Protein AF-A0A095ZRB4-F1 (afdb_monomer_lite)

Radius of gyration: 16.29 Å; chains: 1; bounding box: 43×30×40 Å

Foldseek 3Di:
DAQVVLLVLVLVCLCPVLVQPPVQKDAQQALCVQPNPDGDTFGIFGWDQDPVRDTAGAETEDEHALPDDPDPVVVVVCVVVVVSCCVRRVYQKYWYDPNPDIWIQGPVRDTDDPPDDDHHPVVSVVVVVVVVVVVVVVCVVVVVCVPPPPD

Sequence (151 aa):
MSKELVKDRVVEYLVEELGVPEDMVEIDTPLSEYEEGVEGTIDITVTAEDEEGLLLPLMVVVCLDDDIELNEEVVEGQMDFLELVDDTTHVGRMILTNGDQMMYADWNGTELEDEEALPNYKQMLEEYKANEKEYHEYLAAHPEYEEEHNH

pLDDT: mean 89.43, std 12.24, range [32.09, 98.56]

Secondary structure (DSSP, 8-state):
--HHHHHHHHHHHHHHTS---GGGEEEEEEGGGTSTT---EEEEEEEEE-TTS-EEEEEEEEE--TTS---HHHHHHHHHHHHHHHHHH--SEEEEE-SSSEEEEETT-PPPPTTPPPPPHHHHHHHHHHHHHHHHHHHHH-GGGTTSS--

Structure (mmCIF, N/CA/C/O backbone):
data_AF-A0A095ZRB4-F1
#
_entry.id   AF-A0A095ZRB4-F1
#
loop_
_atom_site.group_PDB
_atom_site.id
_atom_site.type_symbol
_atom_site.label_atom_id
_atom_site.label_alt_id
_atom_site.label_comp_id
_atom_site.label_asym_id
_atom_site.label_entity_id
_atom_site.label_seq_id
_atom_site.pdbx_PDB_ins_code
_atom_site.Cartn_x
_atom_site.Cartn_y
_atom_site.Cartn_z
_atom_site.occupancy
_atom_site.B_iso_or_equiv
_atom_site.auth_seq_id
_atom_site.auth_comp_id
_atom_site.auth_asym_id
_atom_site.auth_atom_id
_atom_site.pdbx_PDB_model_num
ATOM 1 N N . MET A 1 1 ? -15.656 -4.042 13.407 1.00 74.25 1 MET A N 1
ATOM 2 C CA . MET A 1 1 ? -14.647 -4.949 12.841 1.00 74.25 1 MET A CA 1
ATOM 3 C C . MET A 1 1 ? -13.310 -4.299 13.088 1.00 74.25 1 MET A C 1
ATOM 5 O O . MET A 1 1 ? -13.144 -3.128 12.795 1.00 74.25 1 MET A O 1
ATOM 9 N N . SER A 1 2 ? -12.381 -5.033 13.692 1.00 91.50 2 SER A N 1
ATOM 10 C CA . SER A 1 2 ? -11.027 -4.513 13.868 1.00 91.50 2 SER A CA 1
ATOM 11 C C . SER A 1 2 ? -10.362 -4.286 12.514 1.00 91.50 2 SER A C 1
ATOM 13 O O . SER A 1 2 ? -10.678 -4.994 11.557 1.00 91.50 2 SER A O 1
ATOM 15 N N . LYS A 1 3 ? -9.368 -3.406 12.478 1.00 94.25 3 LYS A N 1
ATOM 16 C CA . LYS A 1 3 ? -8.464 -3.183 11.349 1.00 94.25 3 LYS A CA 1
ATOM 17 C C . LYS A 1 3 ? -7.965 -4.486 10.713 1.00 94.25 3 LYS A C 1
ATOM 19 O O . LYS A 1 3 ? -7.987 -4.615 9.501 1.00 94.25 3 LYS A O 1
ATOM 24 N N . GLU A 1 4 ? -7.615 -5.494 11.513 1.00 96.19 4 GLU A N 1
ATOM 25 C CA . GLU A 1 4 ? -7.213 -6.819 11.002 1.00 96.19 4 GLU A CA 1
ATOM 26 C C . GLU A 1 4 ? -8.300 -7.511 10.160 1.00 96.19 4 GLU A C 1
ATOM 28 O O . GLU A 1 4 ? -8.008 -8.097 9.127 1.00 96.19 4 GLU A O 1
ATOM 33 N N . LEU A 1 5 ? -9.575 -7.394 10.544 1.00 95.38 5 LEU A N 1
ATOM 34 C CA . LEU A 1 5 ? -10.678 -7.956 9.756 1.00 95.38 5 LEU A CA 1
ATOM 35 C C . LEU A 1 5 ? -10.962 -7.126 8.499 1.00 95.38 5 LEU A C 1
ATOM 37 O O . LEU A 1 5 ? -11.442 -7.670 7.506 1.00 95.38 5 LEU A O 1
ATOM 41 N N . VAL A 1 6 ? -10.703 -5.815 8.544 1.00 97.06 6 VAL A N 1
ATOM 42 C CA . VAL A 1 6 ? -10.744 -4.955 7.354 1.00 97.06 6 VAL A CA 1
ATOM 43 C C . VAL A 1 6 ? -9.645 -5.381 6.382 1.00 97.06 6 VAL A C 1
ATOM 45 O O . VAL A 1 6 ? -9.954 -5.628 5.220 1.00 97.06 6 VAL A O 1
ATOM 48 N N . LYS A 1 7 ? -8.410 -5.573 6.865 1.00 97.56 7 LYS A N 1
ATOM 49 C CA . LYS A 1 7 ? -7.283 -6.088 6.074 1.00 97.56 7 LYS A CA 1
ATOM 50 C C . LYS A 1 7 ? -7.635 -7.408 5.387 1.00 97.56 7 LYS A C 1
ATOM 52 O O . LYS A 1 7 ? -7.519 -7.490 4.170 1.00 97.56 7 LYS A O 1
ATOM 57 N N . ASP A 1 8 ? -8.149 -8.393 6.129 1.00 97.38 8 ASP A N 1
ATOM 58 C CA . ASP A 1 8 ? -8.552 -9.693 5.565 1.00 97.38 8 ASP A CA 1
ATOM 59 C C . ASP A 1 8 ? -9.560 -9.540 4.408 1.00 97.38 8 ASP A C 1
ATOM 61 O O . ASP A 1 8 ? -9.401 -10.151 3.351 1.00 97.38 8 ASP A O 1
ATOM 65 N N . ARG A 1 9 ? -10.582 -8.687 4.580 1.00 96.56 9 ARG A N 1
ATOM 66 C CA . ARG A 1 9 ? -11.595 -8.416 3.542 1.00 96.56 9 ARG A CA 1
ATOM 67 C C . ARG A 1 9 ? -11.016 -7.697 2.328 1.00 96.56 9 ARG A C 1
ATOM 69 O O . ARG A 1 9 ? -11.434 -7.968 1.205 1.00 96.56 9 ARG A O 1
ATOM 76 N N . VAL A 1 10 ? -10.095 -6.759 2.542 1.00 97.12 10 VAL A N 1
ATOM 77 C CA . VAL A 1 10 ? -9.432 -6.052 1.442 1.00 97.12 10 VAL A CA 1
ATOM 78 C C . VAL A 1 10 ? -8.566 -7.023 0.646 1.00 97.12 10 VAL A C 1
ATOM 80 O O . VAL A 1 10 ? -8.633 -7.009 -0.577 1.00 97.12 10 VAL A O 1
ATOM 83 N N . VAL A 1 11 ? -7.820 -7.913 1.305 1.00 98.19 11 VAL A N 1
ATOM 84 C CA . VAL A 1 11 ? -7.038 -8.957 0.622 1.00 98.19 11 VAL A CA 1
ATOM 85 C C . VAL A 1 11 ? -7.943 -9.867 -0.211 1.00 98.19 11 VAL A C 1
ATOM 87 O O . VAL A 1 11 ? -7.645 -10.105 -1.380 1.00 98.19 11 VAL A O 1
ATOM 90 N N . GLU A 1 12 ? -9.071 -10.323 0.343 1.00 97.75 12 GLU A N 1
ATOM 91 C CA . GLU A 1 12 ? -10.063 -11.118 -0.398 1.00 97.75 12 GLU A CA 1
ATOM 92 C C . GLU A 1 12 ? -10.554 -10.370 -1.648 1.00 97.75 12 GLU A C 1
ATOM 94 O O . GLU A 1 12 ? -10.544 -10.925 -2.743 1.00 97.75 12 GLU A O 1
ATOM 99 N N . TYR A 1 13 ? -10.879 -9.081 -1.525 1.00 96.81 13 TYR A N 1
ATOM 100 C CA . TYR A 1 13 ? -11.277 -8.244 -2.659 1.00 96.81 13 TYR A CA 1
ATOM 101 C C . TYR A 1 13 ? -10.169 -8.095 -3.718 1.00 96.81 13 TYR A C 1
ATOM 103 O O . TYR A 1 13 ? -10.429 -8.241 -4.915 1.00 96.81 13 TYR A O 1
ATOM 111 N N . LEU A 1 14 ? -8.925 -7.834 -3.303 1.00 97.69 14 LEU A N 1
ATOM 112 C CA . LEU A 1 14 ? -7.782 -7.712 -4.214 1.00 97.69 14 LEU A CA 1
ATOM 113 C C . LEU A 1 14 ? -7.586 -8.999 -5.029 1.00 97.69 14 LEU A C 1
ATOM 115 O O . LEU A 1 14 ? -7.391 -8.947 -6.245 1.00 97.69 14 LEU A O 1
ATOM 119 N N . VAL A 1 15 ? -7.682 -10.159 -4.380 1.00 98.06 15 VAL A N 1
ATOM 120 C CA . VAL A 1 15 ? -7.474 -11.457 -5.031 1.00 98.06 15 VAL A CA 1
ATOM 121 C C . VAL A 1 15 ? -8.667 -11.854 -5.900 1.00 98.06 15 VAL A C 1
ATOM 123 O O . VAL A 1 15 ? -8.490 -12.210 -7.066 1.00 98.06 15 VAL A O 1
ATOM 126 N N . GLU A 1 16 ? -9.886 -11.797 -5.364 1.00 97.12 16 GLU A N 1
ATOM 127 C CA . GLU A 1 16 ? -11.073 -12.334 -6.036 1.00 97.12 16 GLU A CA 1
ATOM 128 C C . GLU A 1 16 ? -11.632 -11.392 -7.105 1.00 97.12 16 GLU A C 1
ATOM 130 O O . GLU A 1 16 ? -11.997 -11.844 -8.194 1.00 97.12 16 GLU A O 1
ATOM 135 N N . GLU A 1 17 ? -11.675 -10.089 -6.821 1.00 95.88 17 GLU A N 1
ATOM 136 C CA . GLU A 1 17 ? -12.328 -9.102 -7.687 1.00 95.88 17 GLU A CA 1
ATOM 137 C C . GLU A 1 17 ? -11.320 -8.381 -8.586 1.00 95.88 17 GLU A C 1
ATOM 139 O O . GLU A 1 17 ? -11.561 -8.226 -9.788 1.00 95.88 17 GLU A O 1
ATOM 144 N N . LEU A 1 18 ? -10.159 -7.981 -8.048 1.00 96.75 18 LEU A N 1
ATOM 145 C CA . LEU A 1 18 ? -9.108 -7.346 -8.858 1.00 96.75 18 LEU A CA 1
ATOM 146 C C . LEU A 1 18 ? -8.166 -8.356 -9.522 1.00 96.75 18 LEU A C 1
ATOM 148 O O . LEU A 1 18 ? -7.384 -7.973 -10.398 1.00 96.75 18 LEU A O 1
ATOM 152 N N . GLY A 1 19 ? -8.256 -9.641 -9.173 1.00 97.56 19 GLY A N 1
ATOM 153 C CA . GLY A 1 19 ? -7.465 -10.702 -9.791 1.00 97.56 19 GLY A CA 1
ATOM 154 C C . GLY A 1 19 ? -5.972 -10.615 -9.479 1.00 97.56 19 GLY A C 1
ATOM 155 O O . GLY A 1 19 ? -5.160 -11.007 -10.322 1.00 97.56 19 GLY A O 1
ATOM 156 N N . VAL A 1 20 ? -5.606 -10.065 -8.318 1.00 98.19 20 VAL A N 1
ATOM 157 C CA . VAL A 1 20 ? -4.220 -10.036 -7.842 1.00 98.19 20 VAL A CA 1
ATOM 158 C C . VAL A 1 20 ? -3.807 -11.458 -7.425 1.00 98.19 20 VAL A C 1
ATOM 160 O O . VAL A 1 20 ? -4.518 -12.094 -6.647 1.00 98.19 20 VAL A O 1
ATOM 163 N N . PRO A 1 21 ? -2.687 -12.002 -7.929 1.00 97.88 21 PRO A N 1
ATOM 164 C CA . PRO A 1 21 ? -2.147 -13.266 -7.439 1.00 97.88 21 PRO A CA 1
ATOM 165 C C . PRO A 1 21 ? -1.806 -13.190 -5.944 1.00 97.88 21 PRO A C 1
ATOM 167 O O . PRO A 1 21 ? -1.231 -12.202 -5.500 1.00 97.88 21 PRO A O 1
ATOM 170 N N . GLU A 1 22 ? -2.120 -14.232 -5.169 1.00 96.81 22 GLU A N 1
ATOM 171 C CA . GLU A 1 22 ? -1.848 -14.259 -3.718 1.00 96.81 22 GLU A CA 1
ATOM 172 C C . GLU A 1 22 ? -0.361 -14.046 -3.384 1.00 96.81 22 GLU A C 1
ATOM 174 O O . GLU A 1 22 ? -0.038 -13.452 -2.363 1.00 96.81 22 GLU A O 1
ATOM 179 N N . ASP A 1 23 ? 0.547 -14.510 -4.245 1.00 96.19 23 ASP A N 1
ATOM 180 C CA . ASP A 1 23 ? 1.997 -14.345 -4.105 1.00 96.19 23 ASP A CA 1
ATOM 181 C C . ASP A 1 23 ? 2.501 -12.934 -4.445 1.00 96.19 23 ASP A C 1
ATOM 183 O O . ASP A 1 23 ? 3.669 -12.640 -4.212 1.00 96.19 23 ASP A O 1
ATOM 187 N N . MET A 1 24 ? 1.622 -12.070 -4.956 1.00 97.50 24 MET A N 1
ATOM 188 C CA . MET A 1 24 ? 1.875 -10.652 -5.229 1.00 97.50 24 MET A CA 1
ATOM 189 C C . MET A 1 24 ? 1.198 -9.738 -4.196 1.00 97.50 24 MET A C 1
ATOM 191 O O . MET A 1 24 ? 1.150 -8.524 -4.389 1.00 97.50 24 MET A O 1
ATOM 195 N N . VAL A 1 25 ? 0.640 -10.308 -3.121 1.00 98.19 25 VAL A N 1
ATOM 196 C CA . VAL A 1 25 ? 0.072 -9.571 -1.988 1.00 98.19 25 VAL A CA 1
ATOM 197 C C . VAL A 1 25 ? 0.947 -9.798 -0.763 1.00 98.19 25 VAL A C 1
ATOM 199 O O . VAL A 1 25 ? 1.059 -10.912 -0.251 1.00 98.19 25 VAL A O 1
ATOM 202 N N . GLU A 1 26 ? 1.526 -8.721 -0.256 1.00 97.69 26 GLU A N 1
ATOM 203 C CA . GLU A 1 26 ? 2.273 -8.700 0.994 1.00 97.69 26 GLU A CA 1
ATOM 204 C C . GLU A 1 26 ? 1.452 -7.984 2.065 1.00 97.69 26 GLU A C 1
ATOM 206 O O . GLU A 1 26 ? 0.716 -7.040 1.780 1.00 97.69 26 GLU A O 1
ATOM 211 N N . ILE A 1 27 ? 1.546 -8.461 3.303 1.00 97.81 27 ILE A N 1
ATOM 212 C CA . ILE A 1 27 ? 0.804 -7.924 4.445 1.00 97.81 27 ILE A CA 1
ATOM 213 C C . ILE A 1 27 ? 1.818 -7.531 5.509 1.00 97.81 27 ILE A C 1
ATOM 215 O O . ILE A 1 27 ? 2.760 -8.281 5.768 1.00 97.81 27 ILE A O 1
ATOM 219 N N . ASP A 1 28 ? 1.583 -6.390 6.155 1.00 97.88 28 ASP A N 1
ATOM 220 C CA . ASP A 1 28 ? 2.453 -5.843 7.197 1.00 97.88 28 ASP A CA 1
ATOM 221 C C . ASP A 1 28 ? 3.901 -5.631 6.714 1.00 97.88 28 ASP A C 1
ATOM 223 O O . ASP A 1 28 ? 4.861 -5.916 7.439 1.00 97.88 28 ASP A O 1
ATOM 227 N N . THR A 1 29 ? 4.062 -5.114 5.489 1.00 96.12 29 THR A N 1
ATOM 228 C CA . THR A 1 29 ? 5.368 -4.816 4.887 1.00 96.12 29 THR A CA 1
ATOM 229 C C . THR A 1 29 ? 6.029 -3.649 5.634 1.00 96.12 29 THR A C 1
ATOM 231 O O . THR A 1 29 ? 5.484 -2.539 5.666 1.00 96.12 29 THR A O 1
ATOM 234 N N . PRO A 1 30 ? 7.199 -3.840 6.264 1.00 97.38 30 PRO A N 1
ATOM 235 C CA . PRO A 1 30 ? 7.909 -2.749 6.913 1.00 97.38 30 PRO A CA 1
ATOM 236 C C . PRO A 1 30 ? 8.528 -1.807 5.875 1.00 97.38 30 PRO A C 1
ATOM 238 O O . PRO A 1 30 ? 9.187 -2.253 4.940 1.00 97.38 30 PRO A O 1
ATOM 241 N N . LEU A 1 31 ? 8.412 -0.491 6.089 1.00 96.94 31 LEU A N 1
ATOM 242 C CA . LEU A 1 31 ? 9.002 0.514 5.187 1.00 96.94 31 LEU A CA 1
ATOM 243 C C . LEU A 1 31 ? 10.525 0.378 5.055 1.00 96.94 31 LEU A C 1
ATOM 245 O O . LEU A 1 31 ? 11.096 0.704 4.018 1.00 96.94 31 LEU A O 1
ATOM 249 N N . SER A 1 32 ? 11.176 -0.191 6.072 1.00 96.06 32 SER A N 1
ATOM 250 C CA . SER A 1 32 ? 12.608 -0.484 6.060 1.00 96.06 32 SER A CA 1
ATOM 251 C C . SER A 1 32 ? 13.054 -1.484 4.986 1.00 96.06 32 SER A C 1
ATOM 253 O O . SER A 1 32 ? 14.256 -1.643 4.786 1.00 96.06 32 SER A O 1
ATOM 255 N N . GLU A 1 33 ? 12.124 -2.201 4.346 1.00 93.88 33 GLU A N 1
ATOM 256 C CA . GLU A 1 33 ? 12.432 -3.048 3.184 1.00 93.88 33 GLU A CA 1
ATOM 257 C C . GLU A 1 33 ? 12.697 -2.228 1.918 1.00 93.88 33 GLU A C 1
ATOM 259 O O . GLU A 1 33 ? 13.462 -2.674 1.064 1.00 93.88 33 GLU A O 1
ATOM 264 N N . TYR A 1 34 ? 12.134 -1.020 1.835 1.00 93.00 34 TYR A N 1
ATOM 265 C CA . TYR A 1 34 ? 12.351 -0.085 0.733 1.00 93.00 34 TYR A CA 1
ATOM 266 C C . TYR A 1 34 ? 13.497 0.887 1.031 1.00 93.00 34 TYR A C 1
ATOM 268 O O . TYR A 1 34 ? 14.343 1.120 0.171 1.00 93.00 34 TYR A O 1
ATOM 276 N N . GLU A 1 35 ? 13.578 1.408 2.261 1.00 93.56 35 GLU A N 1
ATOM 277 C CA . GLU A 1 35 ? 14.617 2.368 2.648 1.00 93.56 35 GLU A CA 1
ATOM 278 C C . GLU A 1 35 ? 15.131 2.135 4.080 1.00 93.56 35 GLU A C 1
ATOM 280 O O . GLU A 1 35 ? 14.385 2.180 5.062 1.00 93.56 35 GLU A O 1
ATOM 285 N N . GLU A 1 36 ? 16.442 1.898 4.228 1.00 94.75 36 GLU A N 1
ATOM 286 C CA . GLU A 1 36 ? 17.051 1.585 5.526 1.00 94.75 36 GLU A CA 1
ATOM 287 C C . GLU A 1 36 ? 16.867 2.732 6.535 1.00 94.75 36 GLU A C 1
ATOM 289 O O . GLU A 1 36 ? 17.345 3.849 6.347 1.00 94.75 36 GLU A O 1
ATOM 294 N N . GLY A 1 37 ? 16.249 2.417 7.676 1.00 93.94 37 GLY A N 1
ATOM 295 C CA . GLY A 1 37 ? 16.066 3.357 8.784 1.00 93.94 37 GLY A CA 1
ATOM 296 C C . GLY A 1 37 ? 14.734 4.106 8.776 1.00 93.94 37 GLY A C 1
ATOM 297 O O . GLY A 1 37 ? 14.476 4.839 9.732 1.00 93.94 37 GLY A O 1
ATOM 298 N N . VAL A 1 38 ? 13.879 3.888 7.771 1.00 96.25 38 VAL A N 1
ATOM 299 C CA . VAL A 1 38 ? 12.507 4.404 7.769 1.00 96.25 38 VAL A CA 1
ATOM 300 C C . VAL A 1 38 ? 11.624 3.550 8.680 1.00 96.25 38 VAL A C 1
ATOM 302 O O . VAL A 1 38 ? 11.570 2.323 8.570 1.00 96.25 38 VAL A O 1
ATOM 305 N N . GLU A 1 39 ? 10.946 4.208 9.621 1.00 96.00 39 GLU A N 1
ATOM 306 C CA . GLU A 1 39 ? 10.018 3.566 10.550 1.00 96.00 39 GLU A CA 1
ATOM 307 C C . GLU A 1 39 ? 8.598 3.566 9.980 1.00 96.00 39 GLU A C 1
ATOM 309 O O . GLU A 1 39 ? 8.099 4.589 9.523 1.00 96.00 39 GLU A O 1
ATOM 314 N N . GLY A 1 40 ? 7.919 2.426 10.076 1.00 96.25 40 GLY A N 1
ATOM 315 C CA . GLY A 1 40 ? 6.523 2.287 9.680 1.00 96.25 40 GLY A CA 1
ATOM 316 C C . GLY A 1 40 ? 6.240 0.925 9.066 1.00 96.25 40 GLY A C 1
ATOM 317 O O . GLY A 1 40 ? 7.150 0.172 8.711 1.00 96.25 40 GLY A O 1
ATOM 318 N N . THR A 1 41 ? 4.957 0.601 8.974 1.00 97.69 41 THR A N 1
ATOM 319 C CA . THR A 1 41 ? 4.478 -0.662 8.419 1.00 97.69 41 THR A CA 1
ATOM 320 C C . THR A 1 41 ? 3.268 -0.375 7.557 1.00 97.69 41 THR A C 1
ATOM 322 O O . THR A 1 41 ? 2.312 0.248 8.017 1.00 97.69 41 THR A O 1
ATOM 325 N N . ILE A 1 42 ? 3.341 -0.818 6.312 1.00 97.75 42 ILE A N 1
ATOM 326 C CA . ILE A 1 42 ? 2.254 -0.775 5.352 1.00 97.75 42 ILE A CA 1
ATOM 327 C C . ILE A 1 42 ? 1.351 -1.980 5.602 1.00 97.75 42 ILE A C 1
ATOM 329 O O . ILE A 1 42 ? 1.841 -3.097 5.753 1.00 97.75 42 ILE A O 1
ATOM 333 N N . ASP A 1 43 ? 0.035 -1.770 5.635 1.00 98.38 43 ASP A N 1
ATOM 334 C CA . ASP A 1 43 ? -0.891 -2.860 5.944 1.00 98.38 43 ASP A CA 1
ATOM 335 C C . ASP A 1 43 ? -0.954 -3.901 4.828 1.00 98.38 43 ASP A C 1
ATOM 337 O O . ASP A 1 43 ? -0.923 -5.095 5.122 1.00 98.38 43 ASP A O 1
ATOM 341 N N . ILE A 1 44 ? -1.066 -3.460 3.571 1.00 98.56 44 ILE A N 1
ATOM 342 C CA . ILE A 1 44 ? -1.095 -4.333 2.395 1.00 98.56 44 ILE A CA 1
ATOM 343 C C . ILE A 1 44 ? -0.315 -3.676 1.256 1.00 98.56 44 ILE A C 1
ATOM 345 O O . ILE A 1 44 ? -0.579 -2.523 0.909 1.00 98.56 44 ILE A O 1
ATOM 349 N N . THR A 1 45 ? 0.571 -4.439 0.627 1.00 98.06 45 THR A N 1
ATOM 350 C CA . THR A 1 45 ? 1.284 -4.047 -0.589 1.00 98.06 45 THR A CA 1
ATOM 351 C C . THR A 1 45 ? 0.951 -5.028 -1.705 1.00 98.06 45 THR A C 1
ATOM 353 O O . THR A 1 45 ? 1.116 -6.235 -1.556 1.00 98.06 45 THR A O 1
ATOM 356 N N . VAL A 1 46 ? 0.498 -4.513 -2.845 1.00 98.00 46 VAL A N 1
ATOM 357 C CA . VAL A 1 46 ? 0.381 -5.272 -4.092 1.00 98.00 46 VAL A CA 1
ATOM 358 C C . VAL A 1 46 ? 1.607 -4.992 -4.942 1.00 98.00 46 VAL A C 1
ATOM 360 O O . VAL A 1 46 ? 1.893 -3.831 -5.247 1.00 98.00 46 VAL A O 1
ATOM 363 N N . THR A 1 47 ? 2.302 -6.042 -5.362 1.00 96.31 47 THR A N 1
ATOM 364 C CA . THR A 1 47 ? 3.562 -5.932 -6.097 1.00 96.31 47 THR A CA 1
ATOM 365 C C . THR A 1 47 ? 3.452 -6.382 -7.555 1.00 96.31 47 THR A C 1
ATOM 367 O O . THR A 1 47 ? 2.509 -7.056 -7.985 1.00 96.31 47 THR A O 1
ATOM 370 N N . ALA A 1 48 ? 4.429 -5.963 -8.350 1.00 93.25 48 ALA A N 1
ATOM 371 C CA . ALA A 1 48 ? 4.709 -6.473 -9.681 1.00 93.25 48 ALA A CA 1
ATOM 372 C C . ALA A 1 48 ? 6.161 -6.909 -9.771 1.00 93.25 48 ALA A C 1
ATOM 374 O O . ALA A 1 48 ? 7.039 -6.255 -9.223 1.00 93.25 48 ALA A O 1
ATOM 375 N N . GLU A 1 49 ? 6.403 -7.975 -10.521 1.00 90.44 49 GLU A N 1
ATOM 376 C CA . GLU A 1 49 ? 7.752 -8.375 -10.898 1.00 90.44 49 GLU A CA 1
ATOM 377 C C . GLU A 1 49 ? 8.203 -7.581 -12.135 1.00 90.44 49 GLU A C 1
ATOM 379 O O . GLU A 1 49 ? 7.497 -7.553 -13.156 1.00 90.44 49 GLU A O 1
ATOM 384 N N . ASP A 1 50 ? 9.361 -6.932 -12.035 1.00 85.81 50 ASP A N 1
ATOM 385 C CA . ASP A 1 50 ? 10.019 -6.251 -13.151 1.00 85.81 50 ASP A CA 1
ATOM 386 C C . ASP A 1 50 ? 10.784 -7.228 -14.072 1.00 85.81 50 ASP A C 1
ATOM 388 O O . ASP A 1 50 ? 10.679 -8.452 -13.957 1.00 85.81 50 ASP A O 1
ATOM 392 N N . GLU A 1 51 ? 11.539 -6.707 -15.046 1.00 82.94 51 GLU A N 1
ATOM 393 C CA . GLU A 1 51 ? 12.329 -7.549 -15.958 1.00 82.94 51 GLU A CA 1
ATOM 394 C C . GLU A 1 51 ? 13.525 -8.250 -15.280 1.00 82.94 51 GLU A C 1
ATOM 396 O O . GLU A 1 51 ? 14.026 -9.252 -15.805 1.00 82.94 51 GLU A O 1
ATOM 401 N N . GLU A 1 52 ? 13.983 -7.751 -14.130 1.00 84.56 52 GLU A N 1
ATOM 402 C CA . GLU A 1 52 ? 15.105 -8.293 -13.357 1.00 84.56 52 GLU A CA 1
ATOM 403 C C . GLU A 1 52 ? 14.659 -9.289 -12.272 1.00 84.56 52 GLU A C 1
ATOM 405 O O . GLU A 1 52 ? 15.500 -9.954 -11.655 1.00 84.56 52 GLU A O 1
ATOM 410 N N . GLY A 1 53 ? 13.348 -9.462 -12.089 1.00 86.06 53 GLY A N 1
ATOM 411 C CA . GLY A 1 53 ? 12.764 -10.341 -11.081 1.00 86.06 53 GLY A CA 1
ATOM 412 C C . GLY A 1 53 ? 12.616 -9.683 -9.707 1.00 86.06 53 GLY A C 1
ATOM 413 O O . GLY A 1 53 ? 12.474 -10.393 -8.709 1.00 86.06 53 GLY A O 1
ATOM 414 N N . LEU A 1 54 ? 12.712 -8.353 -9.630 1.00 87.31 54 LEU A N 1
ATOM 415 C CA . LEU A 1 54 ? 12.493 -7.585 -8.408 1.00 87.31 54 LEU A CA 1
ATOM 416 C C . LEU A 1 54 ? 11.004 -7.270 -8.250 1.00 87.31 54 LEU A C 1
ATOM 418 O O . LEU A 1 54 ? 10.310 -6.973 -9.221 1.00 87.31 54 LEU A O 1
ATOM 422 N N . LEU A 1 55 ? 10.521 -7.334 -7.009 1.00 91.12 55 LEU A N 1
ATOM 423 C CA . LEU A 1 55 ? 9.151 -6.967 -6.667 1.00 91.12 55 LEU A CA 1
ATOM 424 C C . LEU A 1 55 ? 9.074 -5.468 -6.390 1.00 91.12 55 LEU A C 1
ATOM 426 O O . LEU A 1 55 ? 9.739 -4.959 -5.489 1.00 91.12 55 LEU A O 1
ATOM 430 N N . LEU A 1 56 ? 8.243 -4.778 -7.160 1.00 91.81 56 LEU A N 1
ATOM 431 C CA . LEU A 1 56 ? 8.013 -3.344 -7.061 1.00 91.81 56 LEU A CA 1
ATOM 432 C C . LEU A 1 56 ? 6.569 -3.061 -6.634 1.00 91.81 56 LEU A C 1
ATOM 434 O O . LEU A 1 56 ? 5.654 -3.757 -7.084 1.00 91.81 56 LEU A O 1
ATOM 438 N N . PRO A 1 57 ? 6.332 -2.048 -5.787 1.00 94.44 57 PRO A N 1
ATOM 439 C CA . PRO A 1 57 ? 5.003 -1.748 -5.273 1.00 94.44 57 PRO A CA 1
ATOM 440 C C . PRO A 1 57 ? 4.135 -1.096 -6.364 1.00 94.44 57 PRO A C 1
ATOM 442 O O . PRO A 1 57 ? 4.422 -0.006 -6.855 1.00 94.44 57 PRO A O 1
ATOM 445 N N . LEU A 1 58 ? 3.031 -1.749 -6.735 1.00 94.56 58 LEU A N 1
ATOM 446 C CA . LEU A 1 58 ? 2.023 -1.193 -7.647 1.00 94.56 58 LEU A CA 1
ATOM 447 C C . LEU A 1 58 ? 0.934 -0.413 -6.916 1.00 94.56 58 LEU A C 1
ATOM 449 O O . LEU A 1 58 ? 0.410 0.568 -7.449 1.00 94.56 58 LEU A O 1
ATOM 453 N N . MET A 1 59 ? 0.544 -0.905 -5.743 1.00 96.12 59 MET A N 1
ATOM 454 C CA . MET A 1 59 ? -0.518 -0.338 -4.927 1.00 96.12 59 MET A CA 1
ATOM 455 C C . MET A 1 59 ? -0.244 -0.627 -3.459 1.00 96.12 59 MET A C 1
ATOM 457 O O . MET A 1 59 ? 0.063 -1.759 -3.093 1.00 96.12 59 MET A O 1
ATOM 461 N N . VAL A 1 60 ? -0.420 0.385 -2.623 1.00 97.25 60 VAL A N 1
ATOM 462 C CA . VAL A 1 60 ? -0.412 0.258 -1.169 1.00 97.25 60 VAL A CA 1
ATOM 463 C C . VAL A 1 60 ? -1.816 0.521 -0.637 1.00 97.25 60 VAL A C 1
ATOM 465 O O . VAL A 1 60 ? -2.496 1.443 -1.087 1.00 97.25 60 VAL A O 1
ATOM 468 N N . VAL A 1 61 ? -2.250 -0.280 0.335 1.00 97.94 61 VAL A N 1
ATOM 469 C CA . VAL A 1 61 ? -3.479 -0.043 1.094 1.00 97.94 61 VAL A CA 1
ATOM 470 C C . VAL A 1 61 ? -3.140 0.177 2.564 1.00 97.94 61 VAL A C 1
ATOM 472 O O . VAL A 1 61 ? -2.488 -0.654 3.195 1.00 97.94 61 VAL A O 1
ATOM 475 N N . VAL A 1 62 ? -3.646 1.274 3.118 1.00 97.62 62 VAL A N 1
ATOM 476 C CA . VAL A 1 62 ? -3.676 1.576 4.548 1.00 97.62 62 VAL A CA 1
ATOM 477 C C . VAL A 1 62 ? -5.097 1.358 5.064 1.00 97.62 62 VAL A C 1
ATOM 479 O O . VAL A 1 62 ? -6.069 1.898 4.532 1.00 97.62 62 VAL A O 1
ATOM 482 N N . CYS A 1 63 ? -5.223 0.543 6.104 1.00 97.44 63 CYS A N 1
ATOM 483 C CA . CYS A 1 63 ? -6.494 0.141 6.688 1.00 97.44 63 CYS A CA 1
ATOM 484 C C . CYS A 1 63 ? -6.752 0.855 8.021 1.00 97.44 63 CYS A C 1
ATOM 486 O O . CYS A 1 63 ? -5.864 0.994 8.869 1.00 97.44 63 CYS A O 1
ATOM 488 N N . LEU A 1 64 ? -8.007 1.231 8.233 1.00 97.00 64 LEU A N 1
ATOM 489 C CA . LEU A 1 64 ? -8.556 1.748 9.484 1.00 97.00 64 LEU A CA 1
ATOM 490 C C . LEU A 1 64 ? -9.510 0.717 10.109 1.00 97.00 64 LEU A C 1
ATOM 492 O O . LEU A 1 64 ? -9.913 -0.249 9.458 1.00 97.00 64 LEU A O 1
ATOM 496 N N . ASP A 1 65 ? -9.877 0.915 11.375 1.00 96.38 65 ASP A N 1
ATOM 497 C CA . ASP A 1 65 ? -11.007 0.191 11.967 1.00 96.38 65 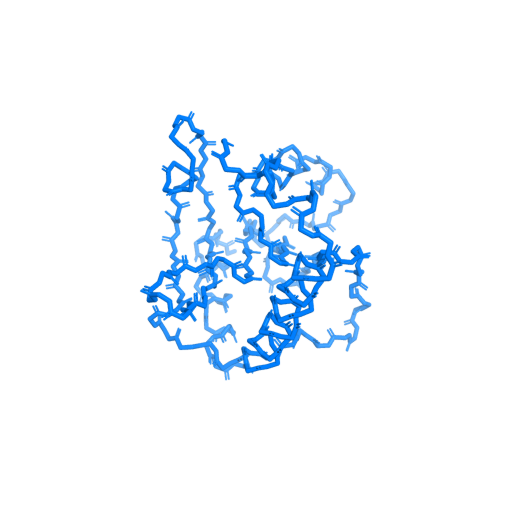ASP A CA 1
ATOM 498 C C . ASP A 1 65 ? -12.324 0.603 11.277 1.00 96.38 65 ASP A C 1
ATOM 500 O O . ASP A 1 65 ? -12.482 1.753 10.865 1.00 96.38 65 ASP A O 1
ATOM 504 N N . ASP A 1 66 ? -13.2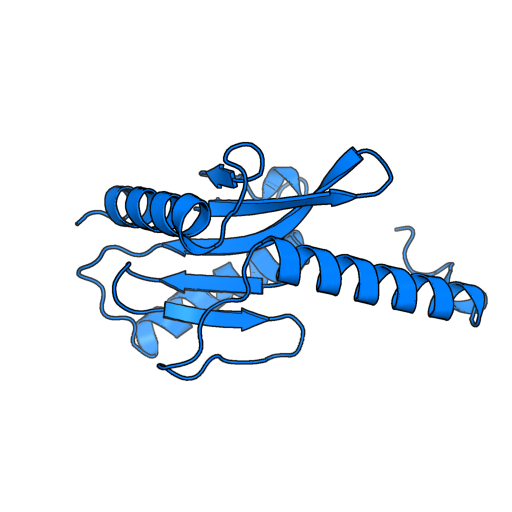85 -0.320 11.162 1.00 93.81 66 ASP A N 1
ATOM 505 C CA . ASP A 1 66 ? -14.549 -0.068 10.441 1.00 93.81 66 ASP A CA 1
ATOM 506 C C . ASP A 1 66 ? -15.457 0.977 11.111 1.00 93.81 66 ASP A C 1
ATOM 508 O O . ASP A 1 66 ? -16.367 1.513 10.483 1.00 93.81 66 ASP A O 1
ATOM 512 N N . ASP A 1 67 ? -15.241 1.253 12.396 1.00 93.69 67 ASP A N 1
ATOM 513 C CA . ASP A 1 67 ? -15.995 2.229 13.174 1.00 93.69 67 ASP A CA 1
ATOM 514 C C . ASP A 1 67 ? -15.403 3.642 13.082 1.00 93.69 67 ASP A C 1
ATOM 516 O O . ASP A 1 67 ? -15.997 4.592 13.602 1.00 93.69 67 ASP A O 1
ATOM 520 N N . ILE A 1 68 ? -14.275 3.795 12.382 1.00 95.00 68 ILE A N 1
ATOM 521 C CA . ILE A 1 68 ? -13.680 5.083 12.038 1.00 95.00 68 ILE A CA 1
ATOM 522 C C . ILE A 1 68 ? -14.266 5.542 10.704 1.00 95.00 68 ILE A C 1
ATOM 524 O O . ILE A 1 68 ? -13.931 5.019 9.644 1.00 95.00 68 ILE A O 1
ATOM 528 N N . GLU A 1 69 ? -15.135 6.548 10.750 1.00 94.44 69 GLU A N 1
ATOM 529 C CA . GLU A 1 69 ? -15.662 7.199 9.548 1.00 94.44 69 GLU A CA 1
ATOM 530 C C . GLU A 1 69 ? -14.543 7.950 8.815 1.00 94.44 69 GLU A C 1
ATOM 532 O O . GLU A 1 69 ? -13.842 8.771 9.413 1.00 94.44 69 GLU A O 1
ATOM 537 N N . LEU A 1 70 ? -14.397 7.695 7.512 1.00 93.25 70 LEU A N 1
ATOM 538 C CA . LEU A 1 70 ? -13.380 8.332 6.680 1.00 93.25 70 LEU A CA 1
ATOM 539 C C . LEU A 1 70 ? -13.808 9.769 6.335 1.00 93.25 70 LEU A C 1
ATOM 541 O O . LEU A 1 70 ? -14.431 10.026 5.307 1.00 93.25 70 LEU A O 1
ATOM 545 N N . ASN A 1 71 ? -13.519 10.701 7.243 1.00 93.25 71 ASN A N 1
ATOM 546 C CA . ASN A 1 71 ? -13.776 12.134 7.094 1.00 93.25 71 ASN A CA 1
ATOM 547 C C . ASN A 1 71 ? -12.468 12.932 6.937 1.00 93.25 71 ASN A C 1
ATOM 549 O O . ASN A 1 71 ? -11.380 12.387 7.097 1.00 93.25 71 ASN A O 1
ATOM 553 N N . GLU A 1 72 ? -12.585 14.232 6.651 1.00 92.31 72 GLU A N 1
ATOM 554 C CA . GLU A 1 72 ? -11.444 15.135 6.420 1.00 92.31 72 GLU A CA 1
ATOM 555 C C . GLU A 1 72 ? -10.415 15.109 7.564 1.00 92.31 72 GLU A C 1
ATOM 557 O O . GLU A 1 72 ? -9.227 15.002 7.297 1.00 92.31 72 GLU A O 1
ATOM 562 N N . GLU A 1 73 ? -10.846 15.098 8.831 1.00 95.75 73 GLU A N 1
ATOM 563 C CA . GLU A 1 73 ? -9.936 15.069 9.990 1.00 95.75 73 GLU A CA 1
ATOM 564 C C . GLU A 1 73 ? -9.149 13.752 10.074 1.00 95.75 73 GLU A C 1
ATOM 566 O O . GLU A 1 73 ? -7.954 13.749 10.372 1.00 95.75 73 GLU A O 1
ATOM 571 N N . VAL A 1 74 ? -9.807 12.622 9.800 1.00 95.44 74 VAL A N 1
ATOM 572 C CA . VAL A 1 74 ? -9.153 11.305 9.782 1.00 95.44 74 VAL A CA 1
ATOM 573 C C . VAL A 1 74 ? -8.148 11.224 8.640 1.00 95.44 74 VAL A C 1
ATOM 575 O O . VAL A 1 74 ? -7.030 10.760 8.847 1.00 95.44 74 VAL A O 1
ATOM 578 N N . VAL A 1 75 ? -8.540 11.698 7.459 1.00 92.75 75 VAL A N 1
ATOM 579 C CA . VAL A 1 75 ? -7.700 11.733 6.261 1.00 92.75 75 VAL A CA 1
ATOM 580 C C . VAL A 1 75 ? -6.473 12.618 6.495 1.00 92.75 75 VAL A C 1
ATOM 582 O O . VAL A 1 75 ? -5.355 12.143 6.321 1.00 92.75 75 VAL A O 1
ATOM 585 N N . GLU A 1 76 ? -6.654 13.847 6.992 1.00 94.19 76 GLU A N 1
ATOM 586 C CA . GLU A 1 76 ? -5.557 14.744 7.388 1.00 94.19 76 GLU A CA 1
ATOM 587 C C . GLU A 1 76 ? -4.623 14.084 8.411 1.00 94.19 76 GLU A C 1
ATOM 589 O O . GLU A 1 76 ? -3.404 14.190 8.300 1.00 94.19 76 GLU A O 1
ATOM 594 N N . GLY A 1 77 ? -5.174 13.343 9.376 1.00 95.88 77 GLY A N 1
ATOM 595 C CA . GLY A 1 77 ? -4.390 12.613 10.370 1.00 95.88 77 GLY A CA 1
ATOM 596 C C . GLY A 1 77 ? -3.559 11.452 9.812 1.00 95.88 77 GLY A C 1
ATOM 597 O O . GLY A 1 77 ? -2.685 10.959 10.524 1.00 95.88 77 GLY A O 1
ATOM 598 N N . GLN A 1 78 ? -3.828 10.991 8.586 1.00 95.31 78 GLN A N 1
ATOM 599 C CA . GLN A 1 78 ? -3.034 9.966 7.898 1.00 95.31 78 GLN A CA 1
ATOM 600 C C . GLN A 1 78 ? -2.051 10.548 6.872 1.00 95.31 78 GLN A C 1
ATOM 602 O O . GLN A 1 78 ? -1.172 9.814 6.429 1.00 95.31 78 GLN A O 1
ATOM 607 N N . MET A 1 79 ? -2.155 11.836 6.519 1.00 92.62 79 MET A N 1
ATOM 608 C CA . MET A 1 79 ? -1.361 12.443 5.439 1.00 92.62 79 MET A CA 1
ATOM 609 C C . MET A 1 79 ? 0.143 12.276 5.635 1.00 92.62 79 MET A C 1
ATOM 611 O O . MET A 1 79 ? 0.797 11.763 4.738 1.00 92.62 79 MET A O 1
ATOM 615 N N . ASP A 1 80 ? 0.674 12.591 6.822 1.00 95.88 80 ASP A N 1
ATOM 616 C CA . ASP A 1 80 ? 2.112 12.455 7.110 1.00 95.88 80 ASP A CA 1
ATOM 617 C C . ASP A 1 80 ? 2.626 11.022 6.857 1.00 95.88 80 ASP A C 1
ATOM 619 O O . ASP A 1 80 ? 3.760 10.821 6.430 1.00 95.88 80 ASP A O 1
ATOM 623 N N . PHE A 1 81 ? 1.797 10.009 7.137 1.00 96.50 81 PHE A N 1
ATOM 624 C CA . PHE A 1 81 ? 2.164 8.614 6.906 1.00 96.50 81 PHE A CA 1
ATOM 625 C C . PHE A 1 81 ? 2.037 8.225 5.431 1.00 96.50 81 PHE A C 1
ATOM 627 O O . PHE A 1 81 ? 2.896 7.512 4.925 1.00 96.50 81 PHE A O 1
ATOM 634 N N . LEU A 1 82 ? 0.997 8.693 4.740 1.00 94.94 82 LEU A N 1
ATOM 635 C CA . LEU A 1 82 ? 0.819 8.446 3.308 1.00 94.94 82 LEU A CA 1
ATOM 636 C C . LEU A 1 82 ? 1.931 9.108 2.483 1.00 94.94 82 LEU A C 1
ATOM 638 O O . LEU A 1 82 ? 2.470 8.469 1.590 1.00 94.94 82 LEU A O 1
ATOM 642 N N . GLU A 1 83 ? 2.324 10.337 2.825 1.00 94.00 83 GLU A N 1
ATOM 643 C CA . GLU A 1 83 ? 3.472 11.022 2.214 1.00 94.00 83 GLU A CA 1
ATOM 644 C C . GLU A 1 83 ? 4.772 10.245 2.456 1.00 94.00 83 GLU A C 1
ATOM 646 O O . GLU A 1 83 ? 5.532 10.018 1.522 1.00 94.00 83 GLU A O 1
ATOM 651 N N . LEU A 1 84 ? 4.998 9.753 3.681 1.00 96.12 84 LEU A N 1
ATOM 652 C CA . LEU A 1 84 ? 6.161 8.912 3.977 1.00 96.12 84 LEU A CA 1
ATOM 653 C C . LEU A 1 84 ? 6.174 7.623 3.141 1.00 96.12 84 LEU A C 1
ATOM 655 O O . LEU A 1 84 ? 7.223 7.216 2.651 1.00 96.12 84 LEU A 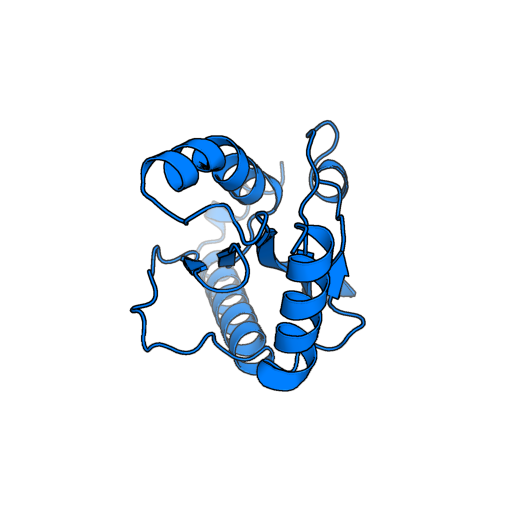O 1
ATOM 659 N N . VAL A 1 85 ? 5.023 6.963 2.992 1.00 95.62 85 VAL A N 1
ATOM 660 C CA . VAL A 1 85 ? 4.901 5.765 2.151 1.00 95.62 85 VAL A CA 1
ATOM 661 C C . VAL A 1 85 ? 5.219 6.104 0.698 1.00 95.62 85 VAL A C 1
ATOM 663 O O . VAL A 1 85 ? 5.973 5.361 0.073 1.00 95.62 85 VAL A O 1
ATOM 666 N N . ASP A 1 86 ? 4.680 7.197 0.165 1.00 93.25 86 ASP A N 1
ATOM 667 C CA . ASP A 1 86 ? 4.923 7.628 -1.215 1.00 93.25 86 ASP A CA 1
ATOM 668 C C . ASP A 1 86 ? 6.410 7.913 -1.462 1.00 93.25 86 ASP A C 1
ATOM 670 O O . ASP A 1 86 ? 7.014 7.301 -2.341 1.00 93.25 86 ASP A O 1
ATOM 674 N N . ASP A 1 87 ? 7.029 8.734 -0.609 1.00 93.56 87 ASP A N 1
ATOM 675 C CA . ASP A 1 87 ? 8.443 9.111 -0.708 1.00 93.56 87 ASP A CA 1
ATOM 676 C C . ASP A 1 87 ? 9.383 7.898 -0.602 1.00 93.56 87 ASP A C 1
ATOM 678 O O . ASP A 1 87 ? 10.403 7.827 -1.288 1.00 93.56 87 ASP A O 1
ATOM 682 N N . THR A 1 88 ? 9.057 6.926 0.253 1.00 94.38 88 THR A N 1
ATOM 683 C CA . THR A 1 88 ? 9.906 5.749 0.478 1.00 94.38 88 THR A CA 1
ATOM 684 C C . THR A 1 88 ? 9.687 4.660 -0.574 1.00 94.38 88 THR A C 1
ATOM 686 O O . THR A 1 88 ? 10.641 4.023 -1.019 1.00 94.38 88 THR A O 1
ATOM 689 N N . THR A 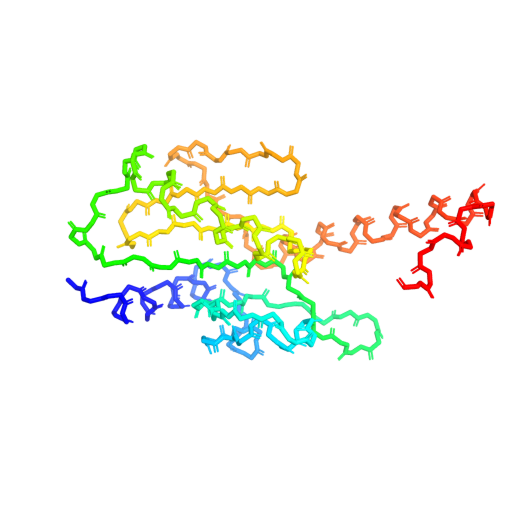1 89 ? 8.444 4.414 -0.990 1.00 92.75 89 THR A N 1
ATOM 690 C CA . THR A 1 89 ? 8.111 3.280 -1.873 1.00 92.75 89 THR A CA 1
ATOM 691 C C . THR A 1 89 ? 8.007 3.654 -3.345 1.00 92.75 89 THR A C 1
ATOM 693 O O . THR A 1 89 ? 8.125 2.770 -4.192 1.00 92.75 89 THR A O 1
ATOM 696 N N . HIS A 1 90 ? 7.795 4.938 -3.656 1.00 90.25 90 HIS A N 1
ATOM 697 C CA . HIS A 1 90 ? 7.491 5.435 -5.000 1.00 90.25 90 HIS A CA 1
ATOM 698 C C . HIS A 1 90 ? 6.325 4.668 -5.653 1.00 90.25 90 HIS A C 1
ATOM 700 O O . HIS A 1 90 ? 6.340 4.362 -6.850 1.00 90.25 90 HIS A O 1
ATOM 706 N N . VAL A 1 91 ? 5.337 4.284 -4.839 1.00 92.38 91 VAL A N 1
ATOM 707 C CA . VAL A 1 91 ? 4.224 3.431 -5.255 1.00 92.38 91 VAL A CA 1
ATOM 708 C C . VAL A 1 91 ? 3.338 4.128 -6.286 1.00 92.38 91 VAL A C 1
ATOM 710 O O . VAL A 1 91 ? 3.044 5.314 -6.204 1.00 92.38 91 VAL A O 1
ATOM 713 N N . GLY A 1 92 ? 2.833 3.368 -7.259 1.00 88.50 92 GLY A N 1
ATOM 714 C CA . GLY A 1 92 ? 1.962 3.937 -8.290 1.00 88.50 92 GLY A CA 1
ATOM 715 C C . GLY A 1 92 ? 0.582 4.391 -7.790 1.00 88.50 92 GLY A C 1
ATOM 716 O O . GLY A 1 92 ? -0.051 5.229 -8.439 1.00 88.50 92 GLY A O 1
ATOM 717 N N . ARG A 1 93 ? 0.080 3.792 -6.699 1.00 93.12 93 ARG A N 1
ATOM 718 C CA . ARG A 1 93 ? -1.278 3.971 -6.155 1.00 93.12 93 ARG A CA 1
ATOM 719 C C . ARG A 1 93 ? -1.317 3.808 -4.644 1.00 93.12 93 ARG A C 1
ATOM 721 O O . ARG A 1 93 ? -0.731 2.870 -4.107 1.00 93.12 93 ARG A O 1
ATOM 728 N N . MET A 1 94 ? -2.123 4.627 -3.983 1.00 94.50 94 MET A N 1
ATOM 729 C CA . MET A 1 94 ? -2.404 4.511 -2.557 1.00 94.50 94 MET A CA 1
ATOM 730 C C . MET A 1 94 ? -3.904 4.482 -2.289 1.00 94.50 94 MET A C 1
ATOM 732 O O . MET A 1 94 ? -4.681 5.225 -2.890 1.00 94.50 94 MET A O 1
ATOM 736 N N . ILE A 1 95 ? -4.299 3.620 -1.356 1.00 95.56 95 ILE A N 1
ATOM 737 C CA . ILE A 1 95 ? -5.665 3.508 -0.855 1.00 95.56 95 ILE A CA 1
ATOM 738 C C . ILE A 1 95 ? -5.655 3.693 0.658 1.00 95.56 95 ILE A C 1
ATOM 740 O O . ILE A 1 95 ? -4.885 3.041 1.358 1.00 95.56 95 ILE A O 1
ATOM 744 N N . LEU A 1 96 ? -6.566 4.517 1.171 1.00 96.31 96 LEU A N 1
ATOM 745 C CA . LEU A 1 96 ? -6.904 4.575 2.593 1.00 96.31 96 LEU A CA 1
ATOM 746 C C . LEU A 1 96 ? -8.352 4.118 2.770 1.00 96.31 96 LEU A C 1
ATOM 748 O O . LEU A 1 96 ? -9.254 4.694 2.165 1.00 96.31 96 LEU A O 1
ATOM 752 N N . THR A 1 97 ? -8.599 3.087 3.578 1.00 96.00 97 THR A N 1
ATOM 753 C CA . THR A 1 97 ? -9.941 2.497 3.697 1.00 96.00 97 THR A CA 1
ATOM 754 C C . THR A 1 97 ? -10.265 1.991 5.098 1.00 96.00 97 THR A C 1
ATOM 756 O O . THR A 1 97 ? -9.406 1.486 5.812 1.00 96.00 97 THR A O 1
ATOM 759 N N . ASN A 1 98 ? -11.537 2.081 5.484 1.00 95.50 98 ASN A N 1
ATOM 760 C CA . ASN A 1 98 ? -12.102 1.399 6.656 1.00 95.50 98 ASN A CA 1
ATOM 761 C C . ASN A 1 98 ? -12.893 0.126 6.267 1.00 95.50 98 ASN A C 1
ATOM 763 O O . ASN A 1 98 ? -13.589 -0.461 7.093 1.00 95.50 98 ASN A O 1
ATOM 767 N N . GLY A 1 99 ? -12.813 -0.298 4.999 1.00 92.62 99 GLY A N 1
ATOM 768 C CA . GLY A 1 99 ? -13.513 -1.457 4.440 1.00 92.62 99 GLY A CA 1
ATOM 769 C C . GLY A 1 99 ? -14.900 -1.169 3.857 1.00 92.62 99 GLY A C 1
ATOM 770 O O . GLY A 1 99 ? -15.407 -2.004 3.107 1.00 92.62 99 GLY A O 1
ATOM 771 N N . ASP A 1 100 ? -15.490 -0.009 4.162 1.00 90.62 100 ASP A N 1
ATOM 772 C CA . ASP A 1 100 ? -16.781 0.434 3.612 1.00 90.62 100 ASP A CA 1
ATOM 773 C C . ASP A 1 100 ? -16.644 1.729 2.783 1.00 90.62 100 ASP A C 1
ATOM 775 O O . ASP A 1 100 ? -17.362 1.923 1.805 1.00 90.62 100 ASP A O 1
ATOM 779 N N . GLN A 1 101 ? -15.708 2.602 3.158 1.00 92.81 101 GLN A N 1
ATOM 780 C CA . GLN A 1 101 ? -15.312 3.827 2.462 1.00 92.81 101 GLN A CA 1
ATOM 781 C C . GLN A 1 101 ? -13.852 3.710 2.023 1.00 92.81 101 GLN A C 1
ATOM 783 O O . GLN A 1 101 ? -13.039 3.078 2.707 1.00 92.81 101 GLN A O 1
ATOM 788 N N . MET A 1 102 ? -13.497 4.352 0.912 1.00 91.94 102 MET A N 1
ATOM 789 C CA . MET A 1 102 ? -12.114 4.427 0.450 1.00 91.94 102 MET A CA 1
ATOM 790 C C . MET A 1 102 ? -11.771 5.824 -0.061 1.00 91.94 102 MET A C 1
ATOM 792 O O . MET A 1 102 ? -12.603 6.488 -0.671 1.00 91.94 102 MET A O 1
ATOM 796 N N . MET A 1 103 ? -10.530 6.235 0.168 1.00 91.38 103 MET A N 1
ATOM 797 C CA . MET A 1 103 ? -9.850 7.286 -0.578 1.00 91.38 103 MET A CA 1
ATOM 798 C C . MET A 1 103 ? -8.837 6.608 -1.498 1.00 91.38 103 MET A C 1
ATOM 800 O O . MET A 1 103 ? -8.157 5.670 -1.080 1.00 91.38 103 MET A O 1
ATOM 804 N N . TYR A 1 104 ? -8.741 7.092 -2.731 1.00 91.38 104 TYR A N 1
ATOM 805 C CA . TYR A 1 104 ? -7.790 6.622 -3.729 1.00 91.38 104 TYR A CA 1
ATOM 806 C C . TYR A 1 104 ? -6.991 7.802 -4.266 1.00 91.38 104 TYR A C 1
ATOM 808 O O . TYR A 1 104 ? -7.569 8.845 -4.574 1.00 91.38 104 TYR A O 1
ATOM 816 N N . ALA A 1 105 ? -5.691 7.595 -4.435 1.00 87.25 105 ALA A N 1
ATOM 817 C CA . ALA A 1 105 ? -4.832 8.463 -5.220 1.00 87.25 105 ALA A CA 1
ATOM 818 C C . ALA A 1 105 ? -3.900 7.611 -6.086 1.00 87.25 105 ALA A C 1
ATOM 820 O O . ALA A 1 105 ? -3.411 6.566 -5.651 1.00 87.25 105 ALA A O 1
ATOM 821 N N . ASP A 1 106 ? -3.633 8.072 -7.304 1.00 85.50 106 ASP A N 1
ATOM 822 C CA . ASP A 1 106 ? -2.544 7.554 -8.129 1.00 85.50 106 ASP A CA 1
ATOM 823 C C . ASP A 1 106 ? -1.490 8.613 -8.428 1.00 85.50 106 ASP A C 1
ATOM 825 O O . ASP A 1 106 ? -1.663 9.794 -8.130 1.00 85.50 106 ASP A O 1
ATOM 829 N N . TRP A 1 107 ? -0.400 8.178 -9.055 1.00 74.69 107 TRP A N 1
ATOM 830 C CA . TRP A 1 107 ? 0.724 9.025 -9.456 1.00 74.69 107 TRP A CA 1
ATOM 831 C C . TRP A 1 107 ? 0.342 10.226 -10.347 1.00 74.69 107 TRP A C 1
ATOM 833 O O . TRP A 1 107 ? 1.110 11.182 -10.442 1.00 74.69 107 TRP A O 1
ATOM 843 N N . ASN A 1 108 ? -0.830 10.215 -10.999 1.00 73.94 108 ASN A N 1
ATOM 844 C CA . ASN A 1 108 ? -1.334 11.362 -11.766 1.00 73.94 108 ASN A CA 1
ATOM 845 C C . ASN A 1 108 ? -2.117 12.366 -10.903 1.00 73.94 108 ASN A C 1
ATOM 847 O O . ASN A 1 108 ? -2.570 13.392 -11.418 1.00 73.94 108 ASN A O 1
ATOM 851 N N . GLY A 1 109 ? -2.308 12.074 -9.616 1.00 71.62 109 GLY A N 1
ATOM 852 C CA . GLY A 1 109 ? -3.231 12.791 -8.744 1.00 71.62 109 GLY A CA 1
ATOM 853 C C . GLY A 1 109 ? -4.695 12.536 -9.105 1.00 71.62 109 GLY A C 1
ATOM 854 O O . GLY A 1 109 ? -5.534 13.403 -8.867 1.00 71.62 109 GLY A O 1
ATOM 855 N N . THR A 1 110 ? -5.008 11.396 -9.731 1.00 75.81 110 THR A N 1
ATOM 856 C CA . THR A 1 110 ? -6.394 11.028 -10.037 1.00 75.81 110 THR A CA 1
ATOM 857 C C . THR A 1 110 ? -7.079 10.561 -8.761 1.00 75.81 110 THR A C 1
ATOM 859 O O . THR A 1 110 ? -6.619 9.619 -8.115 1.00 75.81 110 THR A O 1
ATOM 862 N N . GLU A 1 111 ? -8.201 11.189 -8.427 1.00 74.62 111 GLU A N 1
ATOM 863 C CA . GLU A 1 111 ? -9.130 10.717 -7.401 1.00 74.62 111 GLU A CA 1
ATOM 864 C C . GLU A 1 111 ? -10.254 9.935 -8.092 1.00 74.62 111 GLU A C 1
ATOM 866 O O . GLU A 1 111 ? -10.762 10.377 -9.125 1.00 74.62 111 GLU A O 1
ATOM 871 N N . LEU A 1 112 ? -10.638 8.778 -7.544 1.00 73.50 112 LEU A N 1
ATOM 872 C CA . LEU A 1 112 ? -11.794 8.032 -8.050 1.00 73.50 112 LEU A CA 1
ATOM 873 C C . LEU A 1 112 ? -13.086 8.654 -7.523 1.00 73.50 112 LEU A C 1
ATOM 875 O O . LEU A 1 112 ? -13.207 8.940 -6.331 1.00 73.50 112 LEU A O 1
ATOM 879 N N . GLU A 1 113 ? -14.073 8.809 -8.403 1.00 69.69 113 GLU A N 1
ATOM 880 C CA . GLU A 1 113 ? -15.447 9.090 -7.982 1.00 69.69 113 GLU A CA 1
ATOM 881 C C . GLU A 1 113 ? -16.083 7.826 -7.364 1.00 69.69 113 GLU A C 1
ATOM 883 O O . GLU A 1 113 ? -15.703 6.706 -7.703 1.00 69.69 113 GLU A O 1
ATOM 888 N N . ASP A 1 114 ? -17.096 7.989 -6.501 1.00 59.03 114 ASP A N 1
ATOM 889 C CA . ASP A 1 114 ? -17.745 6.907 -5.725 1.00 59.03 114 ASP A CA 1
ATOM 890 C C . ASP A 1 114 ? -18.250 5.700 -6.561 1.00 59.03 114 ASP A C 1
ATOM 892 O O . ASP A 1 114 ? -18.543 4.637 -6.011 1.00 59.03 114 ASP A O 1
ATOM 896 N N . GLU A 1 115 ? -18.397 5.849 -7.883 1.00 61.19 115 GLU A N 1
ATOM 897 C CA . GLU A 1 115 ? -18.878 4.807 -8.803 1.00 61.19 115 GLU A CA 1
ATOM 898 C C . GLU A 1 115 ? -17.771 4.184 -9.677 1.00 61.19 115 GLU A C 1
ATOM 900 O O . GLU A 1 115 ? -18.039 3.226 -10.412 1.00 61.19 115 GLU A O 1
ATOM 905 N N . GLU A 1 116 ? -16.540 4.701 -9.634 1.00 74.00 116 GLU A N 1
ATOM 906 C CA . GLU A 1 116 ? -15.440 4.185 -10.445 1.00 74.00 116 GLU A CA 1
ATOM 907 C C . GLU A 1 116 ? -14.791 2.958 -9.794 1.00 74.00 116 GLU A C 1
ATOM 909 O O . GLU A 1 116 ? -14.368 2.960 -8.639 1.00 74.00 116 GLU A O 1
ATOM 914 N N . ALA A 1 117 ? -14.714 1.871 -10.562 1.00 79.69 117 ALA A N 1
ATOM 915 C CA . ALA A 1 117 ? -14.055 0.652 -10.122 1.00 79.69 117 ALA A CA 1
ATOM 916 C C . ALA A 1 117 ? -12.531 0.799 -10.209 1.00 79.69 117 ALA A C 1
ATOM 918 O O . ALA A 1 117 ? -12.003 1.307 -11.201 1.00 79.69 117 ALA A O 1
ATOM 919 N N . LEU A 1 118 ? -11.832 0.263 -9.207 1.00 90.31 118 LEU A N 1
ATOM 920 C CA . LEU A 1 118 ? -10.378 0.129 -9.238 1.00 90.31 118 LEU A CA 1
ATOM 921 C C . LEU A 1 118 ? -9.937 -0.687 -10.469 1.00 90.31 118 LEU A C 1
ATOM 923 O O . LEU A 1 118 ? -10.604 -1.668 -10.827 1.00 90.31 118 LEU A O 1
ATOM 927 N N . PRO A 1 119 ? -8.814 -0.324 -11.116 1.00 91.25 119 PRO A N 1
ATOM 928 C CA . PRO A 1 119 ? -8.262 -1.126 -12.197 1.00 91.25 119 PRO A CA 1
ATOM 929 C C . PRO A 1 119 ? -7.894 -2.516 -11.671 1.00 91.25 119 PRO A C 1
ATOM 931 O O . PRO A 1 119 ? -7.328 -2.660 -10.588 1.00 91.25 119 PRO A O 1
ATOM 934 N N . ASN A 1 120 ? -8.193 -3.560 -12.447 1.00 95.25 120 ASN A N 1
ATOM 935 C CA . ASN A 1 120 ? -7.752 -4.905 -12.079 1.00 95.25 120 ASN A CA 1
ATOM 936 C C . ASN A 1 120 ? -6.225 -5.037 -12.204 1.00 95.25 120 ASN A C 1
ATOM 938 O O . ASN A 1 120 ? -5.565 -4.247 -12.884 1.00 95.25 120 ASN A O 1
ATOM 942 N N . TYR A 1 121 ? -5.662 -6.080 -11.596 1.00 96.44 121 TYR A N 1
ATOM 943 C CA . TYR A 1 121 ? -4.218 -6.314 -11.545 1.00 96.44 121 TYR A CA 1
ATOM 944 C C . TYR A 1 121 ? -3.553 -6.290 -12.922 1.00 96.44 121 TYR A C 1
ATOM 946 O O . TYR A 1 121 ? -2.497 -5.691 -13.115 1.00 96.44 121 TYR A O 1
ATOM 954 N N . LYS A 1 122 ? -4.210 -6.884 -13.922 1.00 95.56 122 LYS A N 1
ATOM 955 C CA . LYS A 1 122 ? -3.698 -6.898 -15.291 1.00 95.56 122 LYS A CA 1
ATOM 956 C C . LYS A 1 122 ? -3.614 -5.488 -15.885 1.0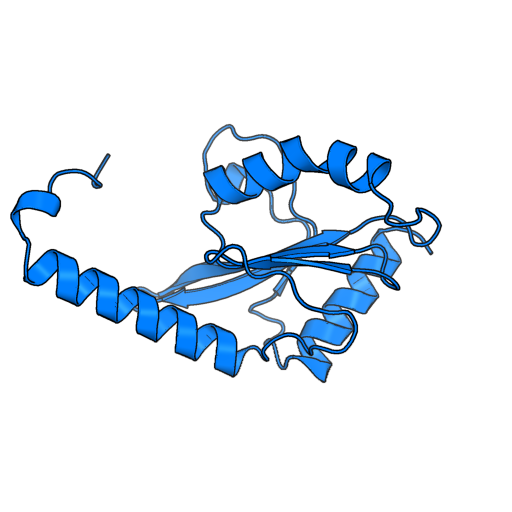0 95.56 122 LYS A C 1
ATOM 958 O O . LYS A 1 122 ? -2.631 -5.190 -16.554 1.00 95.56 122 LYS A O 1
ATOM 963 N N . GLN A 1 123 ? -4.624 -4.647 -15.668 1.00 93.50 123 GLN A N 1
ATOM 964 C CA . GLN A 1 123 ? -4.605 -3.257 -16.133 1.00 93.50 123 GLN A CA 1
ATOM 965 C C . GLN A 1 123 ? -3.486 -2.471 -15.450 1.00 93.50 123 GLN A C 1
ATOM 967 O O . GLN A 1 123 ? -2.705 -1.822 -16.138 1.00 93.50 123 GLN A O 1
ATOM 972 N N . MET A 1 124 ? -3.343 -2.616 -14.129 1.00 92.88 124 MET A N 1
ATOM 973 C CA . MET A 1 124 ? -2.266 -1.962 -13.379 1.00 92.88 124 MET A CA 1
ATOM 974 C C . MET A 1 124 ? -0.878 -2.361 -13.900 1.00 92.88 124 MET A C 1
ATOM 976 O O . MET A 1 124 ? -0.021 -1.500 -14.085 1.00 92.88 124 MET A O 1
ATOM 980 N N . LEU A 1 125 ? -0.670 -3.646 -14.209 1.00 93.00 125 LEU A N 1
ATOM 981 C CA . LEU A 1 125 ? 0.571 -4.136 -14.815 1.00 93.00 125 LEU A CA 1
ATOM 982 C C . LEU A 1 125 ? 0.822 -3.580 -16.221 1.00 93.00 125 LEU A C 1
ATOM 984 O O . LEU A 1 125 ? 1.962 -3.282 -16.571 1.00 93.00 125 LEU A O 1
ATOM 988 N N . GLU A 1 126 ? -0.213 -3.498 -17.061 1.00 92.81 126 GLU A N 1
ATOM 989 C CA . GLU A 1 126 ? -0.087 -2.961 -18.421 1.00 92.81 126 GLU A CA 1
ATOM 990 C C . GLU A 1 126 ? 0.287 -1.473 -18.398 1.00 92.81 126 GLU A C 1
ATOM 992 O O . GLU A 1 126 ? 1.146 -1.050 -19.171 1.00 92.81 126 GLU A O 1
ATOM 997 N N . GLU A 1 127 ? -0.309 -0.701 -17.490 1.00 89.94 127 GLU A N 1
ATOM 998 C CA . GLU A 1 127 ? -0.010 0.719 -17.293 1.00 89.94 127 GLU A CA 1
ATOM 999 C C . GLU A 1 127 ? 1.395 0.937 -16.736 1.00 89.94 127 GLU A C 1
ATOM 1001 O O . GLU A 1 127 ? 2.140 1.754 -17.273 1.00 89.94 127 GLU A O 1
ATOM 1006 N N . TYR A 1 128 ? 1.791 0.158 -15.725 1.00 88.69 128 TYR A N 1
ATOM 1007 C CA . TYR A 1 128 ? 3.146 0.195 -15.177 1.00 88.69 128 TYR A CA 1
ATOM 1008 C C . TYR A 1 128 ? 4.197 -0.025 -16.274 1.00 88.69 128 TYR A C 1
ATOM 1010 O O . TYR A 1 128 ? 5.081 0.807 -16.470 1.00 88.69 128 TYR A O 1
ATOM 1018 N N . LYS A 1 129 ? 4.041 -1.086 -17.077 1.00 89.12 129 LYS A N 1
ATOM 1019 C CA . LYS A 1 129 ? 4.971 -1.405 -18.175 1.00 89.12 129 LYS A CA 1
ATOM 1020 C C . LYS A 1 129 ? 4.977 -0.348 -19.275 1.00 89.12 129 LYS A C 1
ATOM 1022 O O . LYS A 1 129 ? 6.000 -0.128 -19.921 1.00 89.12 129 LYS A O 1
ATOM 1027 N N . ALA A 1 130 ? 3.832 0.281 -19.539 1.00 89.19 130 ALA A N 1
ATOM 1028 C CA . ALA A 1 130 ? 3.751 1.369 -20.505 1.00 89.19 130 ALA A CA 1
ATOM 1029 C C . ALA A 1 130 ? 4.532 2.601 -20.023 1.00 89.19 130 ALA A C 1
ATOM 1031 O O . ALA A 1 130 ? 5.324 3.142 -20.795 1.00 89.19 130 ALA A O 1
ATOM 1032 N N . ASN A 1 131 ? 4.361 2.981 -18.754 1.00 85.25 131 ASN A N 1
ATOM 1033 C CA . ASN A 1 131 ? 5.072 4.098 -18.134 1.00 85.25 131 ASN A CA 1
ATOM 1034 C C . ASN A 1 131 ? 6.581 3.846 -18.072 1.00 85.25 131 ASN A C 1
ATOM 1036 O O . ASN A 1 131 ? 7.370 4.704 -18.459 1.00 85.25 131 ASN A O 1
ATOM 1040 N N . GLU A 1 132 ? 6.984 2.651 -17.639 1.00 83.81 132 GLU A N 1
ATOM 1041 C CA . GLU A 1 132 ? 8.387 2.244 -17.582 1.00 83.81 132 GLU A CA 1
ATOM 1042 C C . GLU A 1 132 ? 9.036 2.350 -18.968 1.00 83.81 132 GLU A C 1
ATOM 1044 O O . GLU A 1 132 ? 10.111 2.930 -19.132 1.00 83.81 132 GLU A O 1
ATOM 1049 N N . LYS A 1 133 ? 8.356 1.847 -19.999 1.00 86.50 133 LYS A N 1
ATOM 1050 C CA . LYS A 1 133 ? 8.842 1.933 -21.372 1.00 86.50 133 LYS A CA 1
ATOM 1051 C C . LYS A 1 133 ? 8.982 3.382 -21.847 1.00 86.50 133 LYS A C 1
ATOM 1053 O O . LYS A 1 133 ? 9.982 3.707 -22.483 1.00 86.50 133 LYS A O 1
ATOM 1058 N N . GLU A 1 134 ? 7.998 4.237 -21.574 1.00 86.50 134 GLU A N 1
ATOM 1059 C CA . GLU A 1 134 ? 8.049 5.656 -21.945 1.00 86.50 134 GLU A CA 1
ATOM 1060 C C . GLU A 1 134 ? 9.219 6.374 -21.260 1.00 86.50 134 GLU A C 1
ATOM 1062 O O . GLU A 1 134 ? 9.950 7.120 -21.913 1.00 86.50 134 GLU A O 1
ATOM 1067 N N . TYR A 1 135 ? 9.457 6.082 -19.980 1.00 83.25 135 TYR A N 1
ATOM 1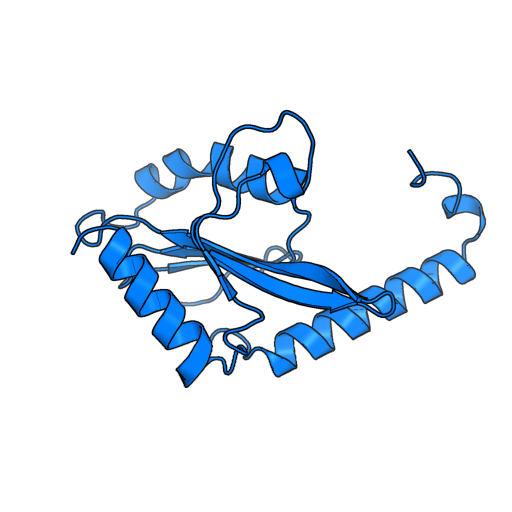068 C CA . TYR A 1 135 ? 10.591 6.614 -19.228 1.00 83.25 135 TYR A CA 1
ATOM 1069 C C . TYR A 1 135 ? 11.937 6.200 -19.840 1.00 83.25 135 TYR A C 1
ATOM 1071 O O . TYR A 1 135 ? 12.795 7.048 -20.096 1.00 83.25 135 TYR A O 1
ATOM 1079 N N . HIS A 1 136 ? 12.110 4.919 -20.169 1.00 83.31 136 HIS A N 1
ATOM 1080 C CA . HIS A 1 136 ? 13.328 4.434 -20.822 1.00 83.31 136 HIS A CA 1
ATOM 1081 C C . HIS A 1 136 ? 13.520 5.021 -22.229 1.00 83.31 136 HIS A C 1
ATOM 1083 O O . HIS A 1 136 ? 14.640 5.367 -22.610 1.00 83.31 136 HIS A O 1
ATOM 1089 N N . GLU A 1 137 ? 12.445 5.171 -23.013 1.00 88.44 137 GLU A N 1
ATOM 1090 C CA . GLU A 1 137 ? 12.499 5.843 -24.317 1.00 88.44 137 GLU A CA 1
ATOM 1091 C C . GLU A 1 137 ? 12.896 7.323 -24.174 1.00 88.44 137 GLU A C 1
ATOM 1093 O O . GLU A 1 137 ? 13.681 7.826 -24.985 1.00 88.44 137 GLU A O 1
ATOM 1098 N N . TYR A 1 138 ? 12.413 8.004 -23.130 1.00 85.62 138 TYR A N 1
ATOM 1099 C CA . TYR A 1 138 ? 12.790 9.378 -22.805 1.00 85.62 138 TYR A CA 1
ATOM 1100 C C . TYR A 1 138 ? 14.274 9.489 -22.432 1.00 85.62 138 TYR A C 1
ATOM 1102 O O . TYR A 1 138 ? 14.983 10.296 -23.034 1.00 85.62 138 TYR A O 1
ATOM 1110 N N . LEU A 1 139 ? 14.777 8.651 -21.519 1.00 85.31 139 LEU A N 1
ATOM 1111 C CA . LEU A 1 139 ? 16.197 8.635 -21.138 1.00 85.31 139 LEU A CA 1
ATOM 1112 C C . LEU A 1 139 ? 17.111 8.338 -22.333 1.00 85.31 139 LEU A C 1
ATOM 1114 O O . LEU A 1 139 ? 18.108 9.026 -22.541 1.00 85.31 139 LEU A O 1
ATOM 1118 N N . ALA A 1 140 ? 16.737 7.380 -23.184 1.00 86.12 140 ALA A N 1
ATOM 1119 C CA . ALA A 1 140 ? 17.495 7.062 -24.393 1.00 86.12 140 ALA A CA 1
ATOM 1120 C C . ALA A 1 140 ? 17.537 8.232 -25.399 1.00 86.12 140 ALA A C 1
ATOM 1122 O O . ALA A 1 140 ? 18.513 8.382 -26.141 1.00 86.12 140 ALA A O 1
ATOM 1123 N N . ALA A 1 141 ? 16.484 9.056 -25.446 1.00 88.00 141 ALA A N 1
ATOM 1124 C CA . ALA A 1 141 ? 16.429 10.268 -26.262 1.00 88.00 141 ALA A CA 1
ATOM 1125 C C . ALA A 1 141 ? 17.166 11.463 -25.626 1.00 88.00 141 ALA A C 1
ATOM 1127 O O . ALA A 1 141 ? 17.564 12.379 -26.353 1.00 88.00 141 ALA A O 1
ATOM 1128 N N . HIS A 1 142 ? 17.368 11.429 -24.308 1.00 85.44 142 HIS A N 1
ATOM 1129 C CA . HIS A 1 142 ? 17.950 12.490 -23.492 1.00 85.44 142 HIS A CA 1
ATOM 1130 C C . HIS A 1 142 ? 19.065 11.956 -22.570 1.00 85.44 142 HIS A C 1
ATOM 1132 O O . HIS A 1 142 ? 18.949 12.038 -21.343 1.00 85.44 142 HIS A O 1
ATOM 1138 N N . PRO A 1 143 ? 20.166 11.419 -23.137 1.00 76.06 143 PRO A N 1
ATOM 1139 C CA . PRO A 1 143 ? 21.230 10.760 -22.372 1.00 76.06 143 PRO A CA 1
ATOM 1140 C C . PRO A 1 143 ? 21.931 11.690 -21.369 1.00 76.06 143 PRO A C 1
ATOM 1142 O O . PRO A 1 143 ? 22.613 11.227 -20.463 1.00 76.06 143 PRO A O 1
ATOM 1145 N N . GLU A 1 144 ? 21.769 13.008 -21.498 1.00 78.25 144 GLU A N 1
ATOM 1146 C CA . GLU A 1 144 ? 22.224 13.986 -20.510 1.00 78.25 144 GLU A CA 1
ATOM 1147 C C . GLU A 1 144 ? 21.542 13.871 -19.131 1.00 78.25 144 GLU A C 1
ATOM 1149 O O . GLU A 1 144 ? 22.083 14.406 -18.167 1.00 78.25 144 GLU A O 1
ATOM 1154 N N . TYR A 1 145 ? 20.404 13.173 -19.021 1.00 64.00 145 TYR A N 1
ATOM 1155 C CA . TYR A 1 145 ? 19.686 12.933 -17.757 1.00 64.00 145 TYR A CA 1
ATOM 1156 C C . TYR A 1 145 ? 19.967 11.553 -17.137 1.00 64.00 145 TYR A C 1
ATOM 1158 O O . TYR A 1 145 ? 19.506 11.275 -16.034 1.00 64.00 145 TYR A O 1
ATOM 1166 N N . GLU A 1 146 ? 20.750 10.695 -17.799 1.00 56.78 146 GLU A N 1
ATOM 1167 C CA . GLU A 1 146 ? 21.103 9.355 -17.297 1.00 56.78 146 GLU A CA 1
ATOM 1168 C C . GLU A 1 146 ? 22.039 9.417 -16.062 1.00 56.78 146 GLU A C 1
ATOM 1170 O O . GLU A 1 146 ? 22.126 8.465 -15.289 1.00 56.78 146 GLU A O 1
ATOM 1175 N N . GLU A 1 147 ? 22.731 10.545 -15.839 1.00 47.81 147 GLU A N 1
ATOM 1176 C CA . GLU A 1 147 ? 23.714 10.719 -14.753 1.00 47.81 147 GLU A CA 1
ATOM 1177 C C . GLU A 1 147 ? 23.127 11.223 -13.411 1.00 47.81 147 GLU A C 1
ATOM 1179 O O . GLU A 1 147 ? 23.852 11.215 -12.416 1.00 47.81 147 GLU A O 1
ATOM 1184 N N . GLU A 1 148 ? 21.853 11.637 -13.326 1.00 45.94 148 GLU A N 1
ATOM 1185 C CA . GLU A 1 148 ? 21.302 12.270 -12.103 1.00 45.94 148 GLU A CA 1
ATOM 1186 C C . GLU A 1 148 ? 20.627 11.317 -11.093 1.00 45.94 148 GLU A C 1
ATOM 1188 O O . GLU A 1 148 ? 20.452 11.715 -9.945 1.00 45.94 148 GLU A O 1
ATOM 1193 N N . HIS A 1 149 ? 20.317 10.061 -11.444 1.00 44.22 149 HIS A N 1
ATOM 1194 C CA . HIS A 1 149 ? 19.500 9.167 -10.592 1.00 44.22 149 HIS A CA 1
ATOM 1195 C C . HIS A 1 149 ? 20.194 7.879 -10.104 1.00 44.22 149 HIS A C 1
ATOM 1197 O O . HIS A 1 149 ? 19.537 6.957 -9.637 1.00 44.22 149 HIS A O 1
ATOM 1203 N N . ASN A 1 150 ? 21.528 7.813 -10.165 1.00 33.09 150 ASN A N 1
ATOM 1204 C CA . ASN A 1 150 ? 22.320 6.683 -9.645 1.00 33.09 150 ASN A CA 1
ATOM 1205 C C . ASN A 1 150 ? 22.875 6.921 -8.218 1.00 33.09 150 ASN A C 1
ATOM 1207 O O . ASN A 1 150 ? 23.955 6.422 -7.882 1.00 33.09 150 ASN A O 1
ATOM 1211 N N . HIS A 1 151 ? 22.185 7.717 -7.392 1.00 32.09 151 HIS A N 1
ATOM 1212 C CA . HIS A 1 151 ? 22.635 8.092 -6.046 1.00 32.09 151 HIS A CA 1
ATOM 1213 C C . HIS A 1 151 ? 21.602 7.826 -4.965 1.00 32.09 151 HIS A C 1
ATOM 1215 O O . HIS A 1 151 ? 20.461 8.297 -5.137 1.00 32.09 151 HIS A O 1
#